Protein AF-A0A7V2JYL0-F1 (afdb_monomer)

Sequence (89 aa):
MKWSTSTDEQALWNVAMAFSSSGAPPLVKKALIVLRKLSLDERRYVWRAVAAAMWKLGRKRPEVVRPELARWLEDERRVQVAREALRYL

Secondary structure (DSSP, 8-state):
--GGG-S-HHHHHHHHHHHHT--SHHHHHHHHHHHHHHTT--SHHHHHHHHHHHHHHHHH-HHHHHHHHHHHHT-TTTHHHHHHHHTT-

Radius of gyration: 11.69 Å; Cα contacts (8 Å, |Δi|>4): 108; chains: 1; bounding box: 25×28×24 Å

Mean predicted aligned error: 5.43 Å

Foldseek 3Di:
DCLLPDPDLVSLLVLLVVLLPDLDPVSVVVSVVSLVSQLLDPDPSRLLSSLVSLLSNCVRPVVPRVVVLVVLCVPPSRVVSSVSNVVRD

Solvent-accessible surface area (backbone atoms only — not comparable to full-atom values): 4739 Å² total; per-residue (Å²): 134,73,62,96,71,52,88,49,58,66,61,44,32,51,54,34,49,61,48,28,71,50,74,52,71,75,53,44,57,55,36,47,60,54,41,63,58,45,36,66,43,85,51,68,69,35,19,50,29,30,14,53,20,47,20,49,30,24,70,71,39,44,87,65,36,48,64,51,39,56,56,24,58,78,29,87,76,28,25,67,36,27,55,58,14,60,77,76,84

Nearest PDB structures (foldseek):
  5mu7-assembly1_A  TM=6.905E-01  e=4.774E-01  Thermochaetoides thermophila DSM 1495
  8d9w-assembly1_B  TM=7.363E-01  e=5.587E-01  Homo sapiens
  8d9w-assembly1_K  TM=5.967E-01  e=3.673E-01  Mus musculus
  8d9w-assembly1_O  TM=5.968E-01  e=3.673E-01  Mus musculus
  7zbw-assembly1_D  TM=7.570E-01  e=1.770E+00  Homo sapiens

pLDDT: mean 86.15, std 12.71, range [45.19, 98.19]

Structure (mmCIF, N/CA/C/O backbone):
data_AF-A0A7V2JYL0-F1
#
_entry.id   AF-A0A7V2JYL0-F1
#
loop_
_atom_site.group_PDB
_atom_site.id
_atom_site.type_symbol
_atom_site.label_atom_id
_atom_site.label_alt_id
_atom_site.label_comp_id
_atom_site.label_asym_id
_atom_site.label_entity_id
_atom_site.label_seq_id
_atom_site.pdbx_PDB_ins_code
_atom_site.Cartn_x
_atom_site.Cartn_y
_atom_site.Cartn_z
_atom_site.occupancy
_atom_site.B_iso_or_equiv
_atom_site.auth_seq_id
_atom_site.auth_comp_id
_atom_site.auth_asym_id
_atom_site.auth_atom_id
_atom_site.pdbx_PDB_model_num
ATOM 1 N N . MET A 1 1 ? 16.414 14.877 7.263 1.00 45.19 1 MET A N 1
ATOM 2 C CA . MET A 1 1 ? 15.055 15.438 7.451 1.00 45.19 1 MET A CA 1
ATOM 3 C C . MET A 1 1 ? 14.042 14.293 7.328 1.00 45.19 1 MET A C 1
ATOM 5 O O . MET A 1 1 ? 14.005 13.652 6.285 1.00 45.19 1 MET A O 1
ATOM 9 N N . LYS A 1 2 ? 13.312 13.926 8.393 1.00 50.25 2 LYS A N 1
ATOM 10 C CA . LYS A 1 2 ? 12.377 12.776 8.402 1.00 50.25 2 LYS A CA 1
ATOM 11 C C . LYS A 1 2 ? 10.995 13.218 7.898 1.00 50.25 2 LYS A C 1
ATOM 13 O O . LYS A 1 2 ? 10.146 13.601 8.685 1.00 50.25 2 LYS A O 1
ATOM 18 N N . TRP A 1 3 ? 10.759 13.142 6.590 1.00 54.12 3 TRP A N 1
ATOM 19 C CA . TRP A 1 3 ? 9.461 13.521 6.004 1.00 54.12 3 TRP A CA 1
ATOM 20 C C . TRP A 1 3 ? 8.375 12.476 6.308 1.00 54.12 3 TRP A C 1
ATOM 22 O O . TRP A 1 3 ? 7.215 12.814 6.476 1.00 54.12 3 TRP A O 1
ATOM 32 N N . SER A 1 4 ? 8.768 11.209 6.496 1.00 49.25 4 SER A N 1
ATOM 33 C CA . SER A 1 4 ? 7.883 10.079 6.854 1.00 49.25 4 SER A CA 1
ATOM 34 C C . SER A 1 4 ? 7.206 10.155 8.236 1.00 49.25 4 SER A C 1
ATOM 36 O O . SER A 1 4 ? 6.607 9.174 8.669 1.00 49.25 4 SER A O 1
ATOM 38 N N . THR A 1 5 ? 7.391 11.252 8.970 1.00 57.91 5 THR A N 1
ATOM 39 C CA . THR A 1 5 ? 6.766 11.529 10.277 1.00 57.91 5 THR A CA 1
ATOM 40 C C . THR A 1 5 ? 6.235 12.960 10.343 1.00 57.91 5 THR A C 1
ATOM 42 O O . THR A 1 5 ? 6.076 13.497 11.434 1.00 57.91 5 THR A O 1
ATOM 45 N N . SER A 1 6 ? 6.045 13.611 9.190 1.00 62.59 6 SER A N 1
ATOM 46 C CA . SER A 1 6 ? 5.472 14.954 9.145 1.00 62.59 6 SER A CA 1
ATOM 47 C C . SER A 1 6 ? 4.044 14.935 9.694 1.00 62.59 6 SER A C 1
ATOM 49 O O . SER A 1 6 ? 3.271 14.023 9.395 1.00 62.59 6 SER A O 1
ATOM 51 N N . THR A 1 7 ? 3.684 15.948 10.478 1.00 67.31 7 THR A N 1
ATOM 52 C CA . THR A 1 7 ? 2.291 16.195 10.874 1.00 67.31 7 THR A CA 1
ATOM 53 C C . THR A 1 7 ? 1.451 16.685 9.693 1.00 67.31 7 THR A C 1
ATOM 55 O O . THR A 1 7 ? 0.237 16.516 9.714 1.00 67.31 7 THR A O 1
ATOM 58 N N . ASP A 1 8 ? 2.084 17.204 8.636 1.00 80.19 8 ASP A N 1
ATOM 59 C CA . ASP A 1 8 ? 1.425 17.670 7.415 1.00 80.19 8 ASP A CA 1
ATOM 60 C C . ASP A 1 8 ? 1.045 16.507 6.477 1.00 80.19 8 ASP A C 1
ATOM 62 O O . ASP A 1 8 ? 1.903 15.862 5.864 1.00 80.19 8 ASP A O 1
ATOM 66 N N . GLU A 1 9 ? -0.260 16.268 6.342 1.00 77.88 9 GLU A N 1
ATOM 67 C CA . GLU A 1 9 ? -0.843 15.264 5.448 1.00 77.88 9 GLU A CA 1
ATOM 68 C C . GLU A 1 9 ? -0.495 15.501 3.969 1.00 77.88 9 GLU A C 1
ATOM 70 O O . GLU A 1 9 ? -0.293 14.536 3.224 1.00 77.88 9 GLU A O 1
ATOM 75 N N . GLN A 1 10 ? -0.367 16.760 3.535 1.00 80.00 10 GLN A N 1
ATOM 76 C CA . GLN A 1 10 ? -0.035 17.103 2.151 1.00 80.00 10 GLN A CA 1
ATOM 77 C C . GLN A 1 10 ? 1.414 16.730 1.825 1.00 80.00 10 GLN A C 1
ATOM 79 O O . GLN A 1 10 ? 1.693 16.183 0.754 1.00 80.00 10 GLN A O 1
ATOM 84 N N . ALA A 1 11 ? 2.339 16.951 2.762 1.00 75.88 11 ALA A N 1
ATOM 85 C CA . ALA A 1 11 ? 3.715 16.482 2.636 1.00 75.88 11 ALA A CA 1
ATOM 86 C C . ALA A 1 11 ? 3.781 14.949 2.510 1.00 75.88 11 ALA A C 1
ATOM 88 O O . ALA A 1 11 ? 4.508 14.431 1.658 1.00 75.88 11 ALA A O 1
ATOM 89 N N . LEU A 1 12 ? 2.995 14.212 3.305 1.00 76.44 12 LEU A N 1
ATOM 90 C CA . LEU A 1 12 ? 2.941 12.746 3.231 1.00 76.44 12 LEU A CA 1
ATOM 91 C C . LEU A 1 12 ? 2.340 12.253 1.906 1.00 76.44 12 LEU A C 1
ATOM 93 O O . LEU A 1 12 ? 2.856 11.301 1.313 1.00 76.44 12 LEU A O 1
ATOM 97 N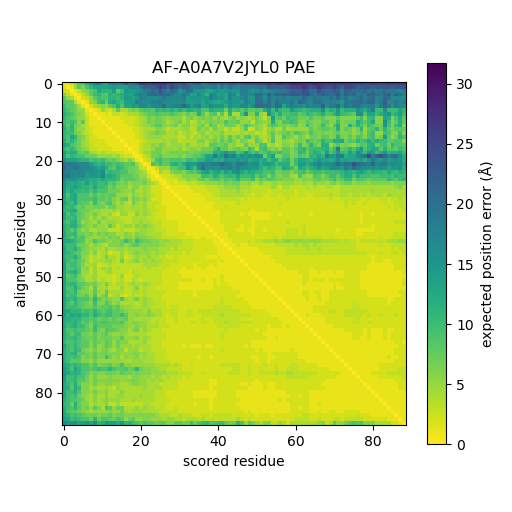 N . TRP A 1 13 ? 1.310 12.934 1.401 1.00 83.00 13 TRP A N 1
ATOM 98 C CA . TRP A 1 13 ? 0.730 12.663 0.085 1.00 83.00 13 TRP A CA 1
ATOM 99 C C . TRP A 1 13 ? 1.747 12.879 -1.044 1.00 83.00 13 TRP A C 1
ATOM 101 O O . TRP A 1 13 ? 1.933 11.991 -1.879 1.00 83.00 13 TRP A O 1
ATOM 111 N N . ASN A 1 14 ? 2.468 14.007 -1.031 1.00 76.00 14 ASN A N 1
ATOM 112 C CA . ASN A 1 14 ? 3.501 14.323 -2.025 1.00 76.00 14 ASN A CA 1
ATOM 113 C C . ASN A 1 14 ? 4.588 13.240 -2.060 1.00 76.00 14 ASN A C 1
ATOM 115 O O . ASN A 1 14 ? 4.992 12.791 -3.134 1.00 76.00 14 ASN A O 1
ATOM 119 N N . VAL A 1 15 ? 5.026 12.776 -0.884 1.00 78.44 15 VAL A N 1
ATOM 120 C CA . VAL A 1 15 ? 6.010 11.693 -0.759 1.00 78.44 15 VAL A CA 1
ATOM 121 C C . VAL A 1 15 ? 5.483 10.401 -1.386 1.00 78.44 15 VAL A C 1
ATOM 123 O O . VAL A 1 15 ? 6.167 9.816 -2.226 1.00 78.44 15 VAL A O 1
ATOM 126 N N . ALA A 1 16 ? 4.272 9.959 -1.029 1.00 77.94 16 ALA A N 1
ATOM 127 C CA . ALA A 1 16 ? 3.682 8.744 -1.595 1.00 77.94 16 ALA A CA 1
ATOM 128 C C . ALA A 1 16 ? 3.575 8.827 -3.129 1.00 77.94 16 ALA A C 1
ATOM 130 O O . ALA A 1 16 ? 3.946 7.894 -3.849 1.00 77.94 16 ALA A O 1
ATOM 131 N N . MET A 1 17 ? 3.135 9.976 -3.638 1.00 80.44 17 MET A N 1
ATOM 132 C CA . MET A 1 17 ? 2.967 10.213 -5.066 1.00 80.44 17 MET A CA 1
ATOM 133 C C . MET A 1 17 ? 4.285 10.259 -5.837 1.00 80.44 17 MET A C 1
ATOM 135 O O . MET A 1 17 ? 4.358 9.672 -6.921 1.00 80.44 17 MET A O 1
ATOM 139 N N . ALA A 1 18 ? 5.341 10.861 -5.285 1.00 76.31 18 ALA A N 1
ATOM 140 C CA . ALA A 1 18 ? 6.666 10.865 -5.904 1.00 76.31 18 ALA A CA 1
ATOM 141 C C . ALA A 1 18 ? 7.164 9.434 -6.176 1.00 76.31 18 ALA A C 1
ATOM 143 O O . ALA A 1 18 ? 7.672 9.134 -7.260 1.00 76.31 18 ALA A O 1
ATOM 144 N N . PHE A 1 19 ? 6.922 8.516 -5.237 1.00 71.88 19 PHE A N 1
ATOM 145 C CA . PHE A 1 19 ? 7.321 7.118 -5.376 1.00 71.88 19 PHE A CA 1
ATOM 146 C C . PHE A 1 19 ? 6.505 6.334 -6.412 1.00 71.88 19 PHE A C 1
ATOM 148 O O . PHE A 1 19 ? 7.030 5.381 -6.984 1.00 71.88 19 PHE A O 1
ATOM 155 N N . SER A 1 20 ? 5.280 6.763 -6.737 1.00 70.06 20 SER A N 1
ATOM 156 C CA . SER A 1 20 ? 4.434 6.120 -7.761 1.00 70.06 20 SER A CA 1
ATOM 157 C C . SER A 1 20 ? 4.991 6.214 -9.195 1.00 70.06 20 SER A C 1
ATOM 159 O O . SER A 1 20 ? 4.625 5.442 -10.092 1.00 70.06 20 SER A O 1
ATOM 161 N N . SER A 1 21 ? 5.906 7.156 -9.432 1.00 71.31 21 SER A N 1
ATOM 162 C CA . SER A 1 21 ? 6.500 7.403 -10.746 1.00 71.31 21 SER A CA 1
ATOM 163 C C . SER A 1 21 ? 7.581 6.377 -11.123 1.00 71.31 21 SER A C 1
ATOM 165 O O . SER A 1 21 ? 7.751 6.090 -12.310 1.00 71.31 21 SER A O 1
ATOM 167 N N . SER A 1 22 ? 8.250 5.748 -10.148 1.00 64.50 22 SER A N 1
ATOM 168 C CA . SER A 1 22 ? 9.438 4.931 -10.421 1.00 64.50 22 SER A CA 1
ATOM 169 C C . SER A 1 22 ? 9.100 3.543 -10.985 1.00 64.50 22 SER A C 1
ATOM 171 O O . SER A 1 22 ? 8.237 2.839 -10.466 1.00 64.50 22 SER A O 1
ATOM 173 N N . GLY A 1 23 ? 9.783 3.147 -12.064 1.00 62.22 23 GLY A N 1
ATOM 174 C CA . GLY A 1 23 ? 9.689 1.806 -12.656 1.00 62.22 23 GLY A CA 1
ATOM 175 C C . GLY A 1 23 ? 10.936 0.937 -12.445 1.00 62.22 23 GLY A C 1
ATOM 176 O O . GLY A 1 23 ? 10.909 -0.251 -12.751 1.00 62.22 23 GLY A O 1
ATOM 177 N N . ALA A 1 24 ? 12.048 1.480 -11.940 1.00 71.44 24 ALA A N 1
ATOM 178 C CA . ALA A 1 24 ? 13.276 0.702 -11.757 1.00 71.44 24 ALA A CA 1
ATOM 179 C C . ALA A 1 24 ? 13.166 -0.228 -10.527 1.00 71.44 24 ALA A C 1
ATOM 181 O O . ALA A 1 24 ? 12.807 0.258 -9.450 1.00 71.44 24 ALA A O 1
ATOM 182 N N . PRO A 1 25 ? 13.514 -1.529 -10.622 1.00 68.62 25 PRO A N 1
ATOM 183 C CA . PRO A 1 25 ? 13.325 -2.481 -9.519 1.00 68.62 25 PRO A CA 1
ATOM 184 C C . PRO A 1 25 ? 13.941 -2.060 -8.166 1.00 68.62 25 PRO A C 1
ATOM 186 O O . PRO A 1 25 ? 13.263 -2.191 -7.143 1.00 68.62 25 PRO A O 1
ATOM 189 N N . PRO A 1 26 ? 15.165 -1.489 -8.103 1.00 75.56 26 PRO A N 1
ATOM 190 C CA . PRO A 1 26 ? 15.731 -1.016 -6.836 1.00 75.56 26 PRO A CA 1
ATOM 191 C C . PRO A 1 26 ? 14.948 0.150 -6.218 1.00 75.56 26 PRO A C 1
ATOM 193 O O . PRO A 1 26 ? 14.858 0.260 -4.994 1.00 75.56 26 PRO A O 1
ATOM 196 N N . LEU A 1 27 ? 14.366 1.016 -7.054 1.00 76.88 27 LEU A N 1
ATOM 197 C CA . LEU A 1 27 ? 13.576 2.162 -6.603 1.00 76.88 27 LEU A CA 1
ATOM 198 C C . LEU A 1 27 ? 12.204 1.726 -6.091 1.00 76.88 27 LEU A C 1
ATOM 200 O O . LEU A 1 27 ? 11.766 2.238 -5.065 1.00 76.88 27 LEU A O 1
ATOM 204 N N . VAL A 1 28 ? 11.584 0.718 -6.712 1.00 81.00 28 VAL A N 1
ATOM 205 C CA . VAL A 1 28 ? 10.320 0.144 -6.223 1.00 81.00 28 VAL A CA 1
ATOM 206 C C . VAL A 1 28 ? 10.494 -0.482 -4.839 1.00 81.00 28 VAL A C 1
ATOM 208 O O . VAL A 1 28 ? 9.672 -0.249 -3.956 1.00 81.00 28 VAL A O 1
ATOM 211 N N . LYS A 1 29 ? 11.599 -1.193 -4.579 1.00 82.56 29 LYS A N 1
ATOM 212 C CA . LYS A 1 29 ? 11.879 -1.726 -3.232 1.00 82.56 29 LYS A CA 1
ATOM 213 C C . LYS A 1 29 ? 12.025 -0.615 -2.184 1.00 82.56 29 LYS A C 1
ATOM 215 O O . LYS A 1 29 ? 11.467 -0.731 -1.096 1.00 82.56 29 LYS A O 1
ATOM 220 N N . LYS A 1 30 ? 12.728 0.478 -2.509 1.00 84.38 30 LYS A N 1
ATOM 221 C CA . LYS A 1 30 ? 12.856 1.648 -1.616 1.00 84.38 30 LYS A CA 1
ATOM 222 C C . LYS A 1 30 ? 11.513 2.353 -1.396 1.00 84.38 30 LYS A C 1
ATOM 224 O O . LYS A 1 30 ? 11.200 2.709 -0.263 1.00 84.38 30 LYS A O 1
ATOM 229 N N . ALA A 1 31 ? 10.710 2.497 -2.449 1.00 85.81 31 ALA A N 1
ATOM 230 C CA . ALA A 1 31 ? 9.354 3.029 -2.371 1.00 85.81 31 ALA A CA 1
ATOM 231 C C . ALA A 1 31 ? 8.490 2.219 -1.397 1.00 85.81 31 ALA A C 1
ATOM 233 O O . ALA A 1 31 ? 7.866 2.796 -0.511 1.00 85.81 31 ALA A O 1
ATOM 234 N N . LEU A 1 32 ? 8.514 0.885 -1.495 1.00 89.25 32 LEU A N 1
ATOM 235 C CA . LEU A 1 32 ? 7.736 0.015 -0.610 1.00 89.25 32 LEU A CA 1
ATOM 236 C C . LEU A 1 32 ? 8.104 0.178 0.869 1.00 89.25 32 LEU A C 1
ATOM 238 O O . LEU A 1 32 ? 7.215 0.126 1.711 1.00 89.25 32 LEU A O 1
ATOM 242 N N . ILE A 1 33 ? 9.372 0.433 1.208 1.00 90.19 33 ILE A N 1
ATOM 243 C CA . ILE A 1 33 ? 9.771 0.702 2.602 1.00 90.19 33 ILE A CA 1
ATOM 244 C C . ILE A 1 33 ? 9.045 1.940 3.146 1.00 90.19 33 ILE A C 1
ATOM 246 O O . ILE A 1 33 ? 8.525 1.913 4.261 1.00 90.19 33 ILE A O 1
ATOM 250 N N . VAL A 1 34 ? 8.980 3.015 2.357 1.00 89.81 34 VAL A N 1
ATOM 251 C CA . VAL A 1 34 ? 8.294 4.251 2.758 1.00 89.81 34 VAL A CA 1
ATOM 252 C C . VAL A 1 34 ? 6.782 4.037 2.807 1.00 89.81 34 VAL A C 1
ATOM 254 O O . VAL A 1 34 ? 6.147 4.390 3.799 1.00 89.81 34 VAL A O 1
ATOM 257 N N . LEU A 1 35 ? 6.208 3.405 1.782 1.00 92.69 35 LEU A N 1
ATOM 258 C CA . LEU A 1 35 ? 4.770 3.151 1.700 1.00 92.69 35 LEU A CA 1
ATOM 259 C C . LEU A 1 35 ? 4.274 2.236 2.830 1.00 92.69 35 LEU A C 1
ATOM 261 O O . LEU A 1 35 ? 3.219 2.511 3.385 1.00 92.69 35 LEU A O 1
ATOM 265 N N . ARG A 1 36 ? 5.054 1.232 3.259 1.00 93.44 36 ARG A N 1
ATOM 266 C CA . ARG A 1 36 ? 4.749 0.388 4.438 1.00 93.44 36 ARG A CA 1
ATOM 267 C C . ARG A 1 36 ? 4.639 1.165 5.742 1.00 93.44 36 ARG A C 1
ATOM 269 O O . ARG A 1 36 ? 3.936 0.733 6.657 1.00 93.44 36 ARG A O 1
ATOM 276 N N . LYS A 1 37 ? 5.399 2.254 5.867 1.00 91.75 37 LYS A N 1
ATOM 277 C CA . LYS A 1 37 ? 5.348 3.120 7.042 1.00 91.75 37 LYS A CA 1
ATOM 278 C C . LYS A 1 37 ? 4.126 4.030 6.977 1.00 91.75 37 LYS A C 1
ATOM 280 O O . LYS A 1 37 ? 3.409 4.139 7.962 1.00 91.75 37 LYS A O 1
ATOM 285 N N . LEU A 1 38 ? 3.880 4.638 5.817 1.00 91.31 38 LEU A N 1
ATOM 286 C CA . LEU A 1 38 ? 2.731 5.522 5.606 1.00 91.31 38 LEU A CA 1
ATOM 287 C C . LEU A 1 38 ? 1.393 4.775 5.608 1.00 91.31 38 LEU A C 1
ATOM 289 O O . LEU A 1 38 ? 0.374 5.364 5.939 1.00 91.31 38 LEU A O 1
ATOM 293 N N . SER A 1 39 ? 1.380 3.481 5.277 1.00 93.62 39 SER A N 1
ATOM 294 C CA . SER A 1 39 ? 0.166 2.658 5.311 1.00 93.62 39 SER A CA 1
ATOM 295 C C . SER A 1 39 ? -0.408 2.483 6.719 1.00 93.62 39 SER A C 1
ATOM 297 O O . SER A 1 39 ? -1.490 1.931 6.849 1.00 93.62 39 SER A O 1
ATOM 299 N N . LEU A 1 40 ? 0.348 2.851 7.757 1.00 93.69 40 LEU A N 1
ATOM 300 C CA . LEU A 1 40 ? -0.086 2.822 9.151 1.00 93.69 40 LEU A CA 1
ATOM 301 C C . LEU A 1 40 ? -0.673 4.162 9.614 1.00 93.69 40 LEU A C 1
ATOM 303 O O . LEU A 1 40 ? -1.049 4.270 10.777 1.00 93.69 40 LEU A O 1
ATOM 307 N N . ASP A 1 41 ? -0.692 5.182 8.752 1.00 90.88 41 ASP A N 1
ATOM 308 C CA . ASP A 1 41 ? -1.303 6.467 9.071 1.00 90.88 41 ASP A CA 1
ATOM 309 C C . ASP A 1 41 ? -2.831 6.325 9.056 1.00 90.88 41 ASP A C 1
ATOM 311 O O . ASP A 1 41 ? -3.424 5.895 8.066 1.00 90.88 41 ASP A O 1
ATOM 315 N N . GLU A 1 42 ? -3.469 6.672 10.171 1.00 86.94 42 GLU A N 1
ATOM 316 C CA . GLU A 1 42 ? -4.915 6.523 10.361 1.00 86.94 42 GLU A CA 1
ATOM 317 C C . GLU A 1 42 ? -5.715 7.551 9.548 1.00 86.94 42 GLU A C 1
ATOM 319 O O . GLU A 1 42 ? -6.906 7.368 9.276 1.00 86.94 42 GLU A O 1
ATOM 324 N N . ARG A 1 43 ? -5.066 8.638 9.113 1.00 90.69 43 ARG A N 1
ATOM 325 C CA . ARG A 1 43 ? -5.726 9.730 8.403 1.00 90.69 43 ARG A CA 1
ATOM 326 C C . ARG A 1 43 ? -6.087 9.280 7.001 1.00 90.69 43 ARG A C 1
ATOM 328 O O . ARG A 1 43 ? -5.238 8.888 6.195 1.00 90.69 43 ARG A O 1
ATOM 335 N N . ARG A 1 44 ? -7.381 9.388 6.687 1.00 90.44 44 ARG A N 1
ATOM 336 C CA . ARG A 1 44 ? -7.960 8.891 5.433 1.00 90.44 44 ARG A CA 1
ATOM 337 C C . ARG A 1 44 ? -7.243 9.398 4.191 1.00 90.44 44 ARG A C 1
ATOM 339 O O . ARG A 1 44 ? -7.076 8.649 3.232 1.00 90.44 44 ARG A O 1
ATOM 346 N N . TYR A 1 45 ? -6.827 10.658 4.204 1.00 89.50 45 TYR A N 1
ATOM 347 C CA . TYR A 1 45 ? -6.120 11.262 3.084 1.00 89.50 45 TYR A CA 1
ATOM 348 C C . TYR A 1 45 ? -4.779 10.568 2.807 1.00 89.50 45 TYR A C 1
ATOM 350 O O . TYR A 1 45 ? -4.474 10.234 1.660 1.00 89.50 45 TYR A O 1
ATOM 358 N N . VAL A 1 46 ? -4.018 10.269 3.864 1.00 89.94 46 VAL A N 1
ATOM 359 C CA . VAL A 1 46 ? -2.681 9.677 3.768 1.00 89.94 46 VAL A CA 1
ATOM 360 C C . VAL A 1 46 ? -2.761 8.230 3.294 1.00 89.94 46 VAL A C 1
ATOM 362 O O . VAL A 1 46 ? -2.120 7.879 2.302 1.00 89.94 46 VAL A O 1
ATOM 365 N N . TRP A 1 47 ? -3.583 7.384 3.921 1.00 93.62 47 TRP A N 1
ATOM 366 C CA . TRP A 1 47 ? -3.628 5.974 3.524 1.00 93.62 47 TRP A CA 1
ATOM 367 C C . TRP A 1 47 ? -4.230 5.774 2.126 1.00 93.62 47 TRP A C 1
ATOM 369 O O . TRP A 1 47 ? -3.808 4.873 1.396 1.00 93.62 47 TRP A O 1
ATOM 379 N N . ARG A 1 48 ? -5.140 6.653 1.676 1.00 94.56 48 ARG A N 1
ATOM 380 C CA . ARG A 1 48 ? -5.612 6.653 0.279 1.00 94.56 48 ARG A CA 1
ATOM 381 C C . ARG A 1 48 ? -4.517 7.061 -0.703 1.00 94.56 48 ARG A C 1
ATOM 383 O O . ARG A 1 48 ? -4.450 6.490 -1.791 1.00 94.56 48 ARG A O 1
ATOM 390 N N . ALA A 1 49 ? -3.636 7.988 -0.327 1.00 94.44 49 ALA A N 1
ATOM 391 C CA . ALA A 1 49 ? -2.450 8.314 -1.119 1.00 94.44 49 ALA A CA 1
ATOM 392 C C . ALA A 1 49 ? -1.523 7.096 -1.257 1.00 94.44 49 ALA A C 1
ATOM 3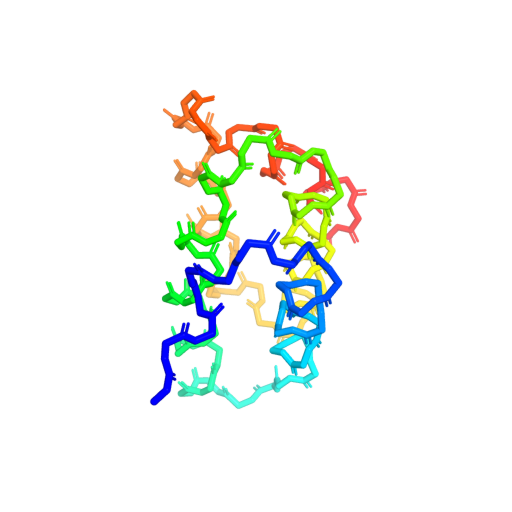94 O O . ALA A 1 49 ? -1.019 6.813 -2.345 1.00 94.44 49 ALA A O 1
ATOM 395 N N . VAL A 1 50 ? -1.352 6.332 -0.173 1.00 96.00 50 VAL A N 1
ATOM 396 C CA . VAL A 1 50 ? -0.584 5.080 -0.189 1.00 96.00 50 VAL A CA 1
ATOM 397 C C . VAL A 1 50 ? -1.236 4.054 -1.109 1.00 96.00 50 VAL A C 1
ATOM 399 O O . VAL A 1 50 ? -0.548 3.503 -1.966 1.00 96.00 50 VAL A O 1
ATOM 402 N N . ALA A 1 51 ? -2.550 3.836 -1.006 1.00 96.94 51 ALA A N 1
ATOM 403 C CA . ALA A 1 51 ? -3.272 2.937 -1.906 1.00 96.94 51 ALA A CA 1
ATOM 404 C C . ALA A 1 51 ? -3.093 3.351 -3.377 1.00 96.94 51 ALA A C 1
ATOM 406 O O . ALA A 1 51 ? -2.822 2.508 -4.236 1.00 96.94 51 ALA A O 1
ATOM 407 N N . ALA A 1 52 ? -3.161 4.659 -3.653 1.00 95.88 52 ALA A N 1
ATOM 408 C CA . ALA A 1 52 ? -2.946 5.213 -4.982 1.00 95.88 52 ALA A CA 1
ATOM 409 C C . ALA A 1 52 ? -1.534 4.946 -5.523 1.00 95.88 52 ALA A C 1
ATOM 411 O O . ALA A 1 52 ? -1.360 4.550 -6.677 1.00 95.88 52 ALA A O 1
ATOM 412 N N . ALA A 1 53 ? -0.517 5.144 -4.684 1.00 94.81 53 ALA A N 1
ATOM 413 C CA . ALA A 1 53 ? 0.864 4.854 -5.036 1.00 94.81 53 ALA A CA 1
ATOM 414 C C . ALA A 1 53 ? 1.084 3.353 -5.282 1.00 94.81 53 ALA A C 1
ATOM 416 O O . ALA A 1 53 ? 1.748 2.989 -6.254 1.00 94.81 53 ALA A O 1
ATOM 417 N N . MET A 1 54 ? 0.487 2.492 -4.451 1.00 95.81 54 MET A N 1
ATOM 418 C CA . MET A 1 54 ? 0.598 1.039 -4.568 1.00 95.81 54 MET A CA 1
ATOM 419 C C . MET A 1 54 ? 0.023 0.525 -5.889 1.00 95.81 54 MET A C 1
ATOM 421 O O . MET A 1 54 ? 0.727 -0.191 -6.596 1.00 95.81 54 MET A O 1
ATOM 425 N N . TRP A 1 55 ? -1.195 0.908 -6.292 1.00 95.50 55 TRP A N 1
ATOM 426 C CA . TRP A 1 55 ? -1.743 0.402 -7.560 1.00 95.50 55 TRP A CA 1
ATOM 427 C C . TRP A 1 55 ? -0.980 0.940 -8.779 1.00 95.50 55 TRP A C 1
ATOM 429 O O . TRP A 1 55 ? -0.724 0.200 -9.729 1.00 95.50 55 TRP A O 1
ATOM 439 N N . LYS A 1 56 ? -0.518 2.198 -8.741 1.00 93.44 56 LYS A N 1
ATOM 440 C CA . LYS A 1 56 ? 0.318 2.775 -9.811 1.00 93.44 56 LYS A CA 1
ATOM 441 C C . LYS A 1 56 ? 1.652 2.046 -9.957 1.00 93.44 56 LYS A C 1
ATOM 443 O O . LYS A 1 56 ? 2.081 1.775 -11.078 1.00 93.44 56 LYS A O 1
ATOM 448 N N . LEU A 1 57 ? 2.300 1.71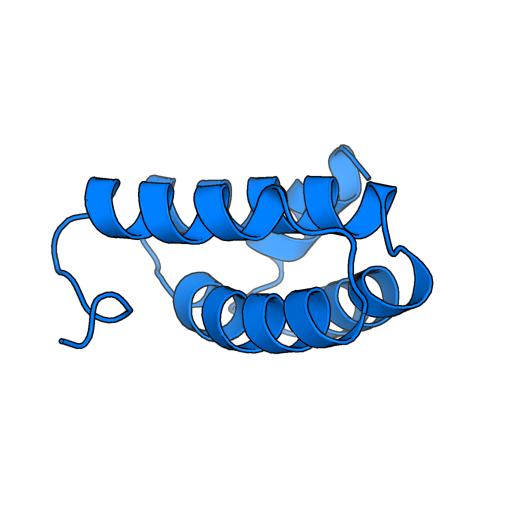6 -8.838 1.00 92.00 57 LEU A N 1
ATOM 449 C CA . LEU A 1 57 ? 3.518 0.907 -8.831 1.00 92.00 57 LEU A CA 1
ATOM 450 C C . LEU A 1 57 ? 3.244 -0.517 -9.303 1.00 92.00 57 LEU A C 1
ATOM 452 O O . LEU A 1 57 ? 4.007 -1.052 -10.105 1.00 92.00 57 LEU A O 1
ATOM 456 N N . GLY A 1 58 ? 2.145 -1.118 -8.854 1.00 92.50 58 GLY A N 1
ATOM 457 C CA . GLY A 1 58 ? 1.792 -2.483 -9.215 1.00 92.50 58 GLY A CA 1
ATOM 458 C C . GLY A 1 58 ? 1.498 -2.650 -10.703 1.00 92.50 58 GLY A C 1
ATOM 459 O O . GLY A 1 58 ? 1.826 -3.695 -11.247 1.00 92.50 58 GLY A O 1
ATOM 460 N N . ARG A 1 59 ? 0.976 -1.628 -11.397 1.00 91.88 59 ARG A N 1
ATOM 461 C CA . ARG A 1 59 ? 0.836 -1.670 -12.865 1.00 91.88 59 ARG A CA 1
ATOM 462 C C . ARG A 1 59 ? 2.181 -1.766 -13.590 1.00 91.88 59 ARG A C 1
ATOM 464 O O . ARG A 1 59 ? 2.244 -2.293 -14.692 1.00 91.88 59 ARG A O 1
ATOM 471 N N . LYS A 1 60 ? 3.253 -1.249 -12.983 1.00 89.38 60 LYS A N 1
ATOM 472 C CA . LYS A 1 60 ? 4.612 -1.260 -13.552 1.00 89.38 60 LYS A CA 1
ATOM 473 C C . LYS A 1 60 ? 5.417 -2.489 -13.129 1.00 89.38 60 LYS A C 1
ATOM 475 O O . LYS A 1 60 ? 6.252 -2.960 -13.898 1.00 89.38 60 LYS A O 1
ATOM 480 N N . ARG A 1 61 ? 5.222 -2.946 -11.888 1.00 90.00 61 ARG A N 1
ATOM 481 C CA . ARG A 1 61 ? 5.962 -4.041 -11.236 1.00 90.00 61 ARG A CA 1
ATOM 482 C C . ARG A 1 61 ? 5.020 -4.935 -10.420 1.00 90.00 61 ARG A C 1
ATOM 484 O O . ARG A 1 61 ? 5.101 -4.954 -9.183 1.00 90.00 61 ARG A O 1
ATOM 491 N N . PRO A 1 62 ? 4.089 -5.644 -11.078 1.00 92.06 62 PRO A N 1
ATOM 492 C CA . PRO A 1 62 ? 3.118 -6.488 -10.388 1.00 92.06 62 PRO A CA 1
ATOM 493 C C . PRO A 1 62 ? 3.789 -7.590 -9.559 1.00 92.06 62 PRO A C 1
ATOM 495 O O . PRO A 1 62 ? 3.319 -7.896 -8.467 1.00 92.06 62 PRO A O 1
ATOM 498 N N . GLU A 1 63 ? 4.918 -8.125 -10.023 1.00 92.38 63 GLU A N 1
ATOM 499 C CA . GLU A 1 63 ? 5.702 -9.174 -9.368 1.00 92.38 63 GLU A CA 1
ATOM 500 C C . GLU A 1 63 ? 6.267 -8.760 -8.001 1.00 92.38 63 GLU A C 1
ATOM 502 O O . GLU A 1 63 ? 6.509 -9.610 -7.148 1.00 92.38 63 GLU A O 1
ATOM 507 N N . VAL A 1 64 ? 6.442 -7.455 -7.765 1.00 90.81 64 VAL A N 1
ATOM 508 C CA . VAL A 1 64 ? 6.926 -6.921 -6.484 1.00 90.81 64 VAL A CA 1
ATOM 509 C C . VAL A 1 64 ? 5.765 -6.463 -5.601 1.00 90.81 64 VAL A C 1
ATOM 511 O O . VAL A 1 64 ? 5.786 -6.670 -4.389 1.00 90.81 64 VAL A O 1
ATOM 514 N N . VAL A 1 65 ? 4.748 -5.834 -6.193 1.00 94.12 65 VAL A N 1
ATOM 515 C CA . VAL A 1 65 ? 3.675 -5.170 -5.438 1.00 94.12 65 VAL A CA 1
ATOM 516 C 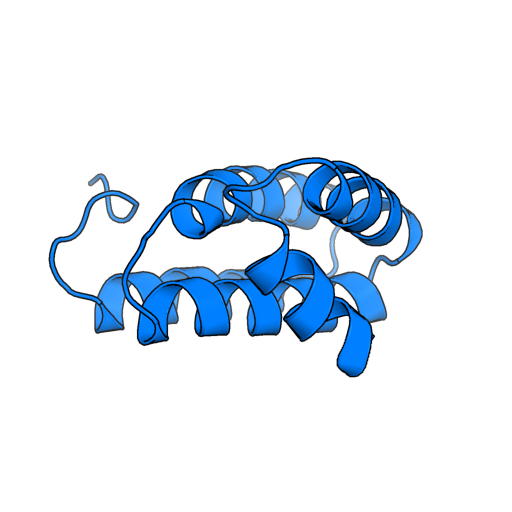C . VAL A 1 65 ? 2.536 -6.119 -5.068 1.00 94.12 65 VAL A C 1
ATOM 518 O O . VAL A 1 65 ? 1.998 -6.003 -3.969 1.00 94.12 65 VAL A O 1
ATOM 521 N N . ARG A 1 66 ? 2.164 -7.077 -5.929 1.00 95.25 66 ARG A N 1
ATOM 522 C CA . ARG A 1 66 ? 1.062 -8.012 -5.631 1.00 95.25 66 A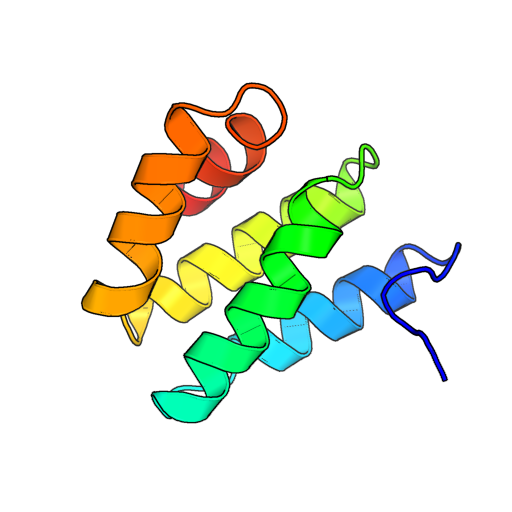RG A CA 1
ATOM 523 C C . ARG A 1 66 ? 1.328 -8.866 -4.386 1.00 95.25 66 ARG A C 1
ATOM 525 O O . ARG A 1 66 ? 0.429 -8.931 -3.550 1.00 95.25 66 ARG A O 1
ATOM 532 N N . PRO A 1 67 ? 2.529 -9.449 -4.184 1.00 96.25 67 PRO A N 1
ATOM 533 C CA . PRO A 1 67 ? 2.820 -10.182 -2.951 1.00 96.25 67 PRO A CA 1
ATOM 534 C C . PRO A 1 67 ? 2.754 -9.296 -1.702 1.00 96.25 67 PRO A C 1
ATOM 536 O O . PRO A 1 67 ? 2.354 -9.755 -0.637 1.00 96.25 67 PRO A O 1
ATOM 539 N N . GLU A 1 68 ? 3.126 -8.020 -1.824 1.00 95.94 68 GLU A N 1
ATOM 540 C CA . GLU A 1 68 ? 3.040 -7.065 -0.720 1.00 95.94 68 GLU A CA 1
ATOM 541 C C . GLU A 1 68 ? 1.584 -6.754 -0.356 1.00 95.94 68 GLU A C 1
ATOM 543 O O . GLU A 1 68 ? 1.218 -6.816 0.814 1.00 95.94 68 GLU A O 1
ATOM 548 N N . LEU A 1 69 ? 0.740 -6.479 -1.355 1.00 97.50 69 LEU A 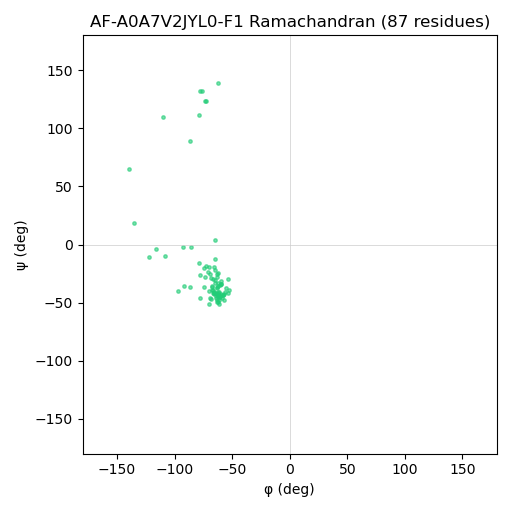N 1
ATOM 549 C CA . LEU A 1 69 ? -0.689 -6.239 -1.146 1.00 97.50 69 LEU A CA 1
ATOM 550 C C . LEU A 1 69 ? -1.400 -7.470 -0.580 1.00 97.50 69 LEU A C 1
ATOM 552 O O . LEU A 1 69 ? -2.250 -7.315 0.290 1.00 97.50 69 LEU A O 1
ATOM 556 N N . ALA A 1 70 ? -1.022 -8.676 -1.014 1.00 97.69 70 ALA A N 1
ATOM 557 C CA . ALA A 1 70 ? -1.538 -9.919 -0.446 1.00 97.69 70 ALA A CA 1
ATOM 558 C C . ALA A 1 70 ? -1.212 -10.033 1.052 1.00 97.69 70 ALA A C 1
ATOM 560 O O . ALA A 1 70 ? -2.098 -10.312 1.848 1.00 97.69 70 ALA A O 1
ATOM 561 N N . ARG A 1 71 ? 0.024 -9.716 1.464 1.00 97.44 71 ARG A N 1
ATOM 562 C CA . ARG A 1 71 ? 0.391 -9.677 2.892 1.00 97.44 71 ARG A CA 1
ATOM 563 C C . ARG A 1 71 ? -0.401 -8.632 3.676 1.00 97.44 71 ARG A C 1
ATOM 565 O O . ARG A 1 71 ? -0.715 -8.860 4.834 1.00 97.44 71 ARG A O 1
ATOM 572 N N . TRP A 1 72 ? -0.711 -7.488 3.068 1.00 97.62 72 TRP A N 1
ATOM 573 C CA . TRP A 1 72 ? -1.490 -6.435 3.725 1.00 97.62 72 TRP A CA 1
ATOM 574 C C . TRP A 1 72 ? -2.980 -6.768 3.852 1.00 97.62 72 TRP A C 1
ATOM 576 O O . TRP A 1 72 ? -3.644 -6.166 4.689 1.00 97.62 72 TRP A O 1
ATOM 586 N N . LEU A 1 73 ? -3.519 -7.694 3.050 1.00 98.19 73 LEU A N 1
ATOM 587 C CA . LEU A 1 73 ? -4.894 -8.175 3.228 1.00 98.19 73 LEU A CA 1
ATOM 588 C C . LEU A 1 73 ? -5.070 -8.953 4.539 1.00 98.19 73 LEU A C 1
ATOM 590 O O . LEU A 1 73 ? -6.152 -8.900 5.115 1.00 98.19 73 LEU A O 1
ATOM 594 N N .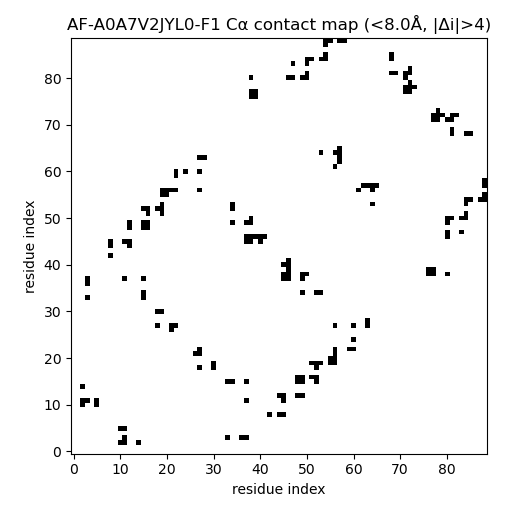 GLU A 1 74 ? -4.006 -9.604 5.007 1.00 97.69 74 GLU A N 1
ATOM 595 C CA . GLU A 1 74 ? -3.953 -10.356 6.269 1.00 97.69 74 GLU A CA 1
ATOM 596 C C . GLU A 1 74 ? -3.606 -9.466 7.481 1.00 97.69 74 GLU A C 1
ATOM 598 O O . GLU A 1 74 ? -3.539 -9.939 8.612 1.00 97.69 74 GLU A O 1
ATOM 603 N N . ASP A 1 75 ? -3.352 -8.172 7.264 1.00 96.62 75 ASP A N 1
ATOM 604 C CA . ASP A 1 75 ? -2.992 -7.211 8.308 1.00 96.62 75 ASP A CA 1
ATOM 605 C C . ASP A 1 75 ? -4.139 -6.221 8.522 1.00 96.62 75 ASP A C 1
ATOM 607 O O . ASP A 1 75 ? -4.386 -5.345 7.689 1.00 96.62 75 ASP A O 1
ATOM 611 N N . GLU A 1 76 ? -4.820 -6.315 9.664 1.00 95.50 76 GLU A N 1
ATOM 612 C CA . GLU A 1 76 ? -5.971 -5.468 10.010 1.00 95.50 76 GLU A CA 1
ATOM 613 C C . GLU A 1 76 ? -5.677 -3.965 9.909 1.00 95.50 76 GLU A C 1
ATOM 615 O O . GLU A 1 76 ? -6.556 -3.177 9.557 1.00 95.50 76 GLU A O 1
ATOM 620 N N . ARG A 1 77 ? -4.426 -3.548 10.141 1.00 95.31 77 ARG A N 1
ATOM 621 C CA . ARG A 1 77 ? -4.024 -2.136 10.070 1.00 95.31 77 ARG A CA 1
ATOM 622 C C . ARG A 1 77 ? -3.816 -1.651 8.639 1.00 95.31 77 ARG A C 1
ATOM 624 O O . ARG A 1 77 ? -3.735 -0.449 8.410 1.00 95.31 77 ARG A O 1
ATOM 631 N N . ARG A 1 78 ? -3.685 -2.564 7.674 1.00 96.69 78 ARG A N 1
ATOM 632 C CA . ARG A 1 78 ? -3.358 -2.265 6.268 1.00 96.69 78 ARG A CA 1
ATOM 633 C C .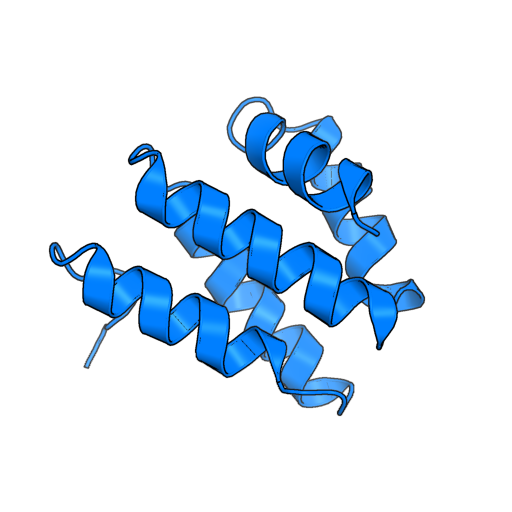 ARG A 1 78 ? -4.402 -2.775 5.280 1.00 96.69 78 ARG A C 1
ATOM 635 O O . ARG A 1 78 ? -4.382 -2.358 4.119 1.00 96.69 78 ARG A O 1
ATOM 642 N N . VAL A 1 79 ? -5.346 -3.603 5.727 1.00 97.50 79 VAL A N 1
ATOM 643 C CA . VAL A 1 79 ? -6.358 -4.257 4.886 1.00 97.50 79 VAL A CA 1
ATOM 644 C C . VAL A 1 79 ? -7.162 -3.257 4.056 1.00 97.50 79 VAL A C 1
ATOM 646 O O . VAL A 1 79 ? -7.452 -3.511 2.887 1.00 97.5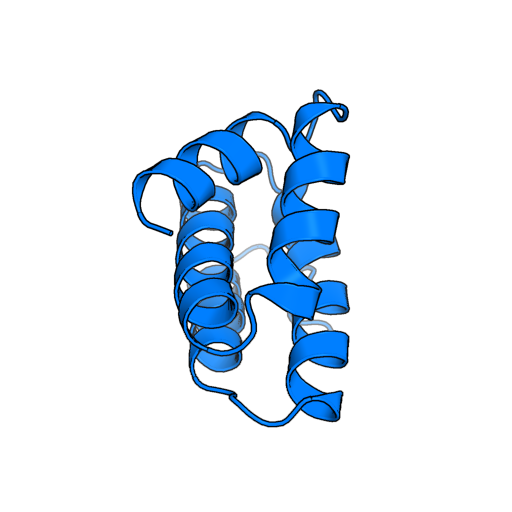0 79 VAL A O 1
ATOM 649 N N . GLN A 1 80 ? -7.473 -2.080 4.607 1.00 96.88 80 GLN A N 1
ATOM 650 C CA . GLN A 1 80 ? -8.194 -1.030 3.882 1.00 96.88 80 GLN A CA 1
ATOM 651 C C . GLN A 1 80 ? -7.369 -0.460 2.721 1.00 96.88 80 GLN A C 1
ATOM 653 O O . GLN A 1 80 ? -7.891 -0.282 1.620 1.00 96.88 80 GLN A O 1
ATOM 658 N N . VAL A 1 81 ? -6.070 -0.242 2.941 1.00 97.38 81 VAL A N 1
ATOM 659 C CA . VAL A 1 81 ? -5.131 0.232 1.915 1.00 97.38 81 VAL A CA 1
ATOM 660 C C . VAL A 1 81 ? -4.991 -0.804 0.807 1.00 97.38 81 VAL A C 1
ATOM 662 O O . VAL A 1 81 ? -5.045 -0.459 -0.373 1.00 97.38 81 VAL A O 1
ATOM 665 N N . ALA A 1 82 ? -4.856 -2.078 1.185 1.00 97.62 82 ALA A N 1
ATOM 666 C CA . ALA A 1 82 ? -4.719 -3.179 0.243 1.00 97.62 82 ALA A CA 1
ATOM 667 C C . ALA A 1 82 ? -5.965 -3.347 -0.629 1.00 97.62 82 ALA A C 1
ATOM 669 O O . ALA A 1 82 ? -5.858 -3.382 -1.854 1.00 97.62 82 ALA A O 1
ATOM 670 N N . ARG A 1 83 ? -7.152 -3.376 -0.008 1.00 97.81 83 ARG A N 1
ATOM 671 C CA . ARG A 1 83 ? -8.435 -3.453 -0.718 1.00 97.81 83 ARG A CA 1
ATOM 672 C C . ARG A 1 83 ? -8.619 -2.284 -1.677 1.00 97.81 83 ARG A C 1
ATOM 674 O O . ARG A 1 83 ? -9.010 -2.503 -2.817 1.00 97.81 83 ARG A O 1
ATOM 681 N N . GLU A 1 84 ? -8.329 -1.059 -1.241 1.00 97.75 84 GLU A N 1
ATOM 682 C CA . GLU A 1 84 ? -8.463 0.116 -2.104 1.00 97.75 84 GLU A CA 1
ATOM 683 C C . GLU A 1 84 ? -7.472 0.075 -3.272 1.00 97.75 84 GLU A C 1
ATOM 685 O O . GLU A 1 84 ? -7.864 0.363 -4.396 1.00 97.75 84 GLU A O 1
ATOM 690 N N . ALA A 1 85 ? -6.217 -0.327 -3.052 1.00 97.19 85 ALA A N 1
ATOM 691 C CA . ALA A 1 85 ? -5.238 -0.450 -4.131 1.00 97.19 85 ALA A CA 1
ATOM 692 C C . ALA A 1 85 ? -5.638 -1.526 -5.156 1.00 97.19 85 ALA A C 1
ATOM 694 O O . ALA A 1 85 ? -5.598 -1.278 -6.360 1.00 97.19 85 ALA A O 1
ATOM 695 N N . LEU A 1 86 ? -6.061 -2.705 -4.689 1.00 96.69 86 LEU A N 1
ATOM 696 C CA . LEU A 1 86 ? -6.430 -3.837 -5.546 1.00 96.69 86 LEU A CA 1
ATOM 697 C C . LEU A 1 86 ? -7.655 -3.564 -6.429 1.00 96.69 86 LEU A C 1
ATOM 699 O O . LEU A 1 86 ? -7.782 -4.187 -7.474 1.00 96.69 86 LEU A O 1
ATOM 703 N N . ARG A 1 87 ? -8.524 -2.609 -6.071 1.00 96.31 87 ARG A N 1
ATOM 704 C CA . ARG A 1 87 ? -9.647 -2.187 -6.932 1.00 96.31 87 ARG A CA 1
ATOM 705 C C . ARG A 1 87 ? -9.204 -1.575 -8.264 1.00 96.31 87 ARG A C 1
ATOM 707 O O . ARG A 1 87 ? -9.986 -1.583 -9.207 1.00 96.31 87 ARG A O 1
ATOM 714 N N . TYR A 1 88 ? -7.995 -1.012 -8.334 1.00 93.12 88 TYR A N 1
ATOM 715 C CA . TYR A 1 88 ? -7.499 -0.274 -9.508 1.00 93.12 88 TYR A CA 1
ATOM 716 C C . TYR A 1 88 ? -6.287 -0.930 -10.189 1.00 93.12 88 TYR A C 1
ATOM 718 O O . TYR A 1 88 ? -5.792 -0.402 -11.199 1.00 93.12 88 TYR A O 1
ATOM 726 N N . LEU A 1 89 ? -5.781 -2.027 -9.615 1.00 85.81 89 LEU A N 1
ATOM 727 C CA . LEU A 1 89 ? -4.579 -2.737 -10.050 1.00 85.81 89 LEU A CA 1
ATOM 728 C C . LEU A 1 89 ? -4.901 -3.861 -11.037 1.00 85.81 89 LEU A C 1
ATOM 730 O O . LEU A 1 89 ? -4.177 -3.929 -12.054 1.00 85.81 89 LEU A O 1
#